Protein AF-L9LUA5-F1 (afdb_monomer)

Foldseek 3Di:
DPPPPPVPPPVDLDQDPPDDLVSNLVSLVVQVVVVVDDPVRNVVLCCQLPVDDPVSVSVSSRVVRPDD

Secondary structure (DSSP, 8-state):
-------------PPPTTS-HHHHHHHHHHHHHHTT--HHHHHHHHHHHTSS-HHHHHHHHHHHHH--

Mean predicted aligned error: 7.2 Å

pLDDT: mean 84.41, std 18.82, range [38.81, 98.06]

Sequence (68 aa):
MLKKVTKQKLKRTYLRKGDHSLVLIASFLTHVKYLGWSDEQIKETLQDARSKDYEYLYETLKRAVEVP

Structure (mmCIF, N/CA/C/O backbone):
data_AF-L9LUA5-F1
#
_entry.id   AF-L9LUA5-F1
#
loop_
_atom_site.group_PDB
_atom_site.id
_atom_site.type_symbol
_atom_site.label_atom_id
_atom_site.label_alt_id
_atom_site.label_comp_id
_atom_site.label_asym_id
_atom_site.label_entity_id
_atom_site.label_seq_id
_atom_site.pdbx_PDB_ins_code
_atom_site.Cartn_x
_atom_site.Cartn_y
_atom_site.Cartn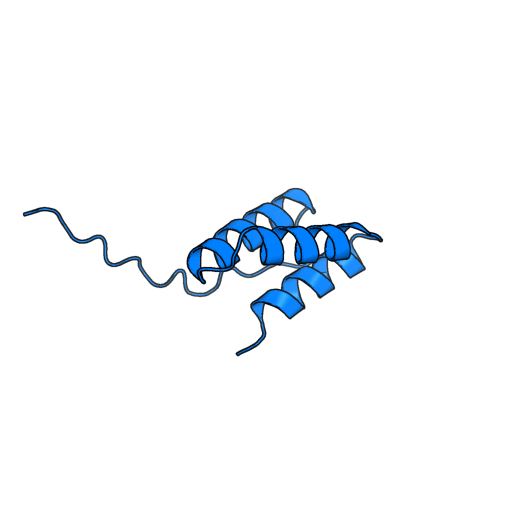_z
_atom_site.occupancy
_atom_site.B_iso_or_equiv
_atom_site.auth_seq_id
_atom_site.auth_comp_id
_atom_site.auth_asym_id
_atom_site.auth_atom_id
_atom_site.pdbx_PDB_model_num
ATOM 1 N N . MET A 1 1 ? -33.198 -8.904 15.315 1.00 38.81 1 MET A N 1
ATOM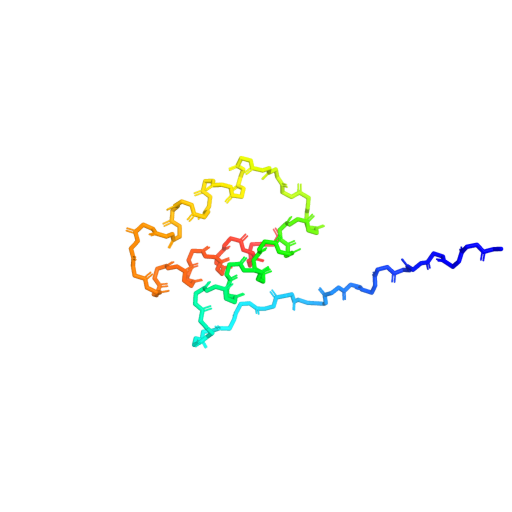 2 C CA . MET A 1 1 ? -31.799 -8.910 15.798 1.00 38.81 1 MET A CA 1
ATOM 3 C C . MET A 1 1 ? -30.869 -8.808 14.598 1.00 38.81 1 MET A C 1
ATOM 5 O O . MET A 1 1 ? -30.751 -9.769 13.849 1.00 38.81 1 MET A O 1
ATOM 9 N N . LEU A 1 2 ? -30.269 -7.640 14.360 1.00 46.72 2 LEU A N 1
ATOM 10 C CA . LEU A 1 2 ? -29.246 -7.487 13.322 1.00 46.72 2 LEU A CA 1
ATOM 11 C C . LEU A 1 2 ? -28.006 -8.257 13.783 1.00 46.72 2 LEU A C 1
ATOM 13 O O . LEU A 1 2 ? -27.426 -7.923 14.816 1.00 46.72 2 LEU A O 1
ATOM 17 N N . LYS A 1 3 ? -27.629 -9.318 13.058 1.00 40.50 3 LYS A N 1
ATOM 18 C CA . LYS A 1 3 ? -26.361 -10.017 13.288 1.00 40.50 3 LYS A CA 1
ATOM 19 C C . LYS A 1 3 ? -25.250 -8.970 13.196 1.00 40.50 3 LYS A C 1
ATOM 21 O O . LYS A 1 3 ? -24.960 -8.485 12.106 1.00 40.50 3 LYS A O 1
ATOM 26 N N . LYS A 1 4 ? -24.631 -8.617 14.330 1.00 48.72 4 LYS A N 1
ATOM 27 C CA . LYS A 1 4 ? -23.307 -7.990 14.330 1.00 48.72 4 LYS A CA 1
ATOM 28 C C . LYS A 1 4 ? -22.417 -8.971 13.583 1.00 48.72 4 LYS A C 1
ATOM 30 O O . LYS A 1 4 ? -22.059 -10.010 14.130 1.00 48.72 4 LYS A O 1
ATOM 35 N N . VAL A 1 5 ? -22.123 -8.672 12.321 1.00 52.12 5 VAL A N 1
ATOM 36 C CA . VAL A 1 5 ? -21.007 -9.291 11.619 1.00 52.12 5 VAL A CA 1
ATOM 37 C C . VAL A 1 5 ? -19.797 -8.871 12.435 1.00 52.12 5 VAL A C 1
ATOM 39 O O . VAL A 1 5 ? -19.300 -7.753 12.309 1.00 52.12 5 VAL A O 1
ATOM 42 N N . THR A 1 6 ? -19.386 -9.718 13.374 1.00 49.00 6 THR A N 1
ATOM 43 C CA . THR A 1 6 ? -18.053 -9.656 13.946 1.00 49.00 6 THR A CA 1
ATOM 44 C C . THR A 1 6 ? -17.146 -9.715 12.736 1.00 49.00 6 THR A C 1
ATOM 46 O O . THR A 1 6 ? -17.062 -10.765 12.104 1.00 49.00 6 THR A O 1
ATOM 49 N N . LYS A 1 7 ? -16.577 -8.564 12.334 1.00 51.34 7 LYS A N 1
ATOM 50 C CA . LYS A 1 7 ? -15.560 -8.497 11.285 1.00 51.34 7 LYS A CA 1
ATOM 51 C C . LYS A 1 7 ? -14.528 -9.536 11.697 1.00 51.34 7 LYS A C 1
ATOM 53 O O . LYS A 1 7 ? -13.773 -9.307 12.642 1.00 51.34 7 LYS A O 1
ATOM 58 N N . GLN A 1 8 ? -14.587 -10.722 11.092 1.00 49.59 8 GLN A N 1
ATOM 59 C CA . GLN A 1 8 ? -13.579 -11.744 11.288 1.00 49.59 8 GLN A CA 1
ATOM 60 C C . GLN A 1 8 ? -12.288 -11.016 10.975 1.00 49.59 8 GLN A C 1
ATOM 62 O O . GLN A 1 8 ? -12.168 -10.492 9.869 1.00 49.59 8 GLN A O 1
ATOM 67 N N . LYS A 1 9 ? -11.412 -10.878 11.984 1.00 49.06 9 LYS A N 1
ATOM 68 C CA . LYS A 1 9 ? -10.066 -10.310 11.849 1.00 49.06 9 LYS A CA 1
ATOM 69 C C . LYS A 1 9 ? -9.552 -10.800 10.504 1.00 49.06 9 LYS A C 1
ATOM 71 O O . LYS A 1 9 ? -9.299 -11.999 10.383 1.00 49.06 9 LYS A O 1
ATOM 76 N N . LEU A 1 10 ? -9.501 -9.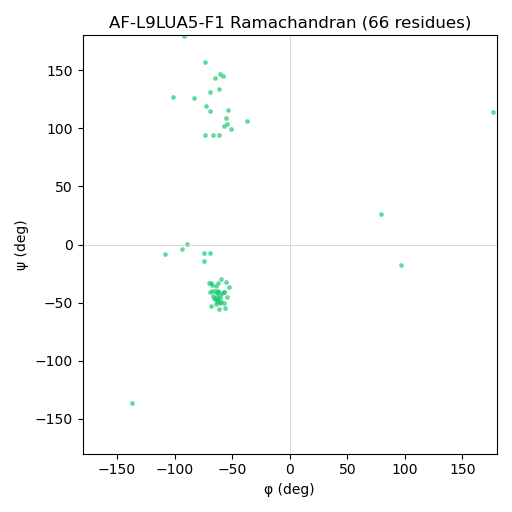922 9.499 1.00 50.16 10 LEU A N 1
ATOM 77 C CA . LEU A 1 10 ? -8.969 -10.271 8.192 1.00 50.16 10 LEU A CA 1
ATOM 78 C C . LEU A 1 10 ? -7.495 -10.498 8.489 1.00 50.16 10 LEU A C 1
ATOM 80 O O . LEU A 1 10 ? -6.751 -9.553 8.734 1.00 50.16 10 LEU A O 1
ATOM 84 N N . LYS A 1 11 ? -7.153 -11.765 8.736 1.00 50.19 11 LYS A N 1
ATOM 85 C CA . LYS A 1 11 ? -6.113 -12.108 9.713 1.00 50.19 11 LYS A CA 1
ATOM 86 C C . LYS A 1 11 ? -4.720 -11.705 9.258 1.00 50.19 11 LYS A C 1
ATOM 88 O O . LYS A 1 11 ? -3.810 -11.820 10.059 1.00 50.19 11 LYS A O 1
ATOM 93 N N . ARG A 1 12 ? -4.573 -11.241 8.020 1.00 55.69 12 ARG A N 1
ATOM 94 C CA . ARG A 1 12 ? -3.469 -10.454 7.471 1.00 55.69 12 ARG A CA 1
ATOM 95 C C . ARG A 1 12 ? -3.792 -10.279 5.986 1.00 55.69 12 ARG A C 1
ATOM 97 O O . ARG A 1 12 ? -3.858 -11.268 5.256 1.00 55.69 12 ARG A O 1
ATOM 104 N N . THR A 1 13 ? -4.056 -9.057 5.533 1.00 60.81 13 THR A N 1
ATOM 105 C CA . THR A 1 13 ? -4.037 -8.780 4.092 1.00 60.81 13 THR A CA 1
ATOM 106 C C . THR A 1 13 ? -2.566 -8.772 3.698 1.00 60.81 13 THR A C 1
ATOM 108 O O . THR A 1 13 ? -1.875 -7.786 3.922 1.00 60.81 13 THR A O 1
ATOM 111 N N . TYR A 1 14 ? -2.045 -9.906 3.236 1.00 72.19 14 TYR A N 1
ATOM 112 C CA . TYR A 1 14 ? -0.630 -10.009 2.893 1.00 72.19 14 TYR A CA 1
ATOM 113 C C . TYR A 1 14 ? -0.394 -9.484 1.483 1.00 72.19 14 TYR A C 1
ATOM 115 O O . TYR A 1 14 ? -1.005 -9.970 0.532 1.00 72.19 14 TYR A O 1
ATOM 123 N N . LEU A 1 15 ? 0.533 -8.542 1.355 1.00 89.19 15 LEU A N 1
ATOM 124 C CA . LEU A 1 15 ? 1.107 -8.157 0.073 1.00 89.19 15 LEU A CA 1
ATOM 125 C C . LEU A 1 15 ? 2.044 -9.275 -0.391 1.00 89.19 15 LEU A C 1
ATOM 127 O O . LEU A 1 15 ? 3.016 -9.602 0.298 1.00 89.19 15 LEU A O 1
ATOM 131 N N . ARG A 1 16 ? 1.759 -9.889 -1.542 1.00 90.25 16 ARG A N 1
ATOM 132 C CA . ARG A 1 16 ? 2.579 -10.982 -2.081 1.00 90.25 16 ARG A CA 1
ATOM 133 C C . ARG A 1 16 ? 3.481 -10.471 -3.191 1.00 90.25 16 ARG A C 1
ATOM 135 O O . ARG A 1 16 ? 3.015 -9.880 -4.160 1.00 90.25 16 ARG A O 1
ATOM 142 N N . LYS A 1 17 ? 4.780 -10.735 -3.061 1.00 91.31 17 LYS A N 1
ATOM 143 C CA . LYS A 1 17 ? 5.739 -10.451 -4.128 1.00 91.31 17 LYS A CA 1
ATOM 144 C C . LYS A 1 17 ? 5.367 -11.272 -5.366 1.00 91.31 17 LYS A C 1
ATOM 146 O O . LYS A 1 17 ? 5.079 -12.459 -5.247 1.00 91.31 17 LYS A O 1
ATOM 151 N N . GLY A 1 18 ? 5.365 -10.638 -6.532 1.00 92.62 18 GLY A N 1
ATOM 152 C CA . GLY A 1 18 ? 4.901 -11.209 -7.798 1.00 92.62 18 GLY A CA 1
ATOM 153 C C . GLY A 1 18 ? 3.455 -10.857 -8.167 1.00 92.62 18 GLY A C 1
ATOM 154 O O . GLY A 1 18 ? 3.107 -10.956 -9.342 1.00 92.62 18 GLY A O 1
ATOM 155 N N . ASP A 1 19 ? 2.624 -10.390 -7.225 1.00 94.19 19 ASP A N 1
ATOM 156 C CA . ASP A 1 19 ? 1.293 -9.875 -7.567 1.00 94.19 19 ASP A CA 1
ATOM 157 C C . ASP A 1 19 ? 1.422 -8.614 -8.427 1.00 94.19 19 ASP A C 1
ATOM 159 O O . ASP A 1 19 ? 2.301 -7.780 -8.201 1.00 94.19 19 ASP A O 1
ATOM 163 N N . HIS A 1 20 ? 0.516 -8.443 -9.391 1.00 96.00 20 HIS A N 1
ATOM 164 C CA . HIS A 1 20 ? 0.474 -7.246 -10.229 1.00 96.00 20 HIS A CA 1
ATOM 165 C C . HIS A 1 20 ? 0.311 -5.976 -9.373 1.00 96.00 20 HIS A C 1
ATOM 167 O O . HIS A 1 20 ? -0.438 -5.978 -8.394 1.00 96.00 20 HIS A O 1
ATOM 173 N N . SER A 1 21 ? 0.929 -4.857 -9.771 1.00 95.88 21 SER A N 1
ATOM 174 C CA . SER A 1 21 ? 0.931 -3.603 -8.992 1.00 95.88 21 SER A CA 1
ATOM 175 C C . SER A 1 21 ? -0.470 -3.132 -8.586 1.00 95.88 21 SER A C 1
ATOM 177 O O . SER A 1 21 ? -0.670 -2.647 -7.476 1.00 95.88 21 SER A O 1
ATOM 179 N N . LEU A 1 22 ? -1.468 -3.323 -9.455 1.00 95.62 22 LEU A N 1
ATOM 180 C CA . LEU A 1 22 ? -2.868 -3.006 -9.146 1.00 95.62 22 LEU A CA 1
ATOM 181 C C . LEU A 1 22 ? -3.419 -3.845 -7.980 1.00 95.62 22 LEU A C 1
ATOM 183 O O . LEU A 1 22 ? -4.127 -3.315 -7.126 1.00 95.62 22 LEU A O 1
ATOM 187 N N . VAL A 1 23 ? -3.077 -5.135 -7.923 1.00 94.81 23 VAL A N 1
ATOM 188 C CA . VAL A 1 23 ? -3.493 -6.051 -6.850 1.00 94.81 23 VAL A CA 1
ATOM 189 C C . VAL A 1 23 ? -2.808 -5.678 -5.536 1.00 94.81 23 VAL A C 1
ATOM 191 O O . VAL A 1 23 ? -3.469 -5.652 -4.496 1.00 94.81 23 VAL A O 1
ATOM 194 N N . LEU A 1 24 ? -1.521 -5.313 -5.585 1.00 95.31 24 LEU A N 1
ATOM 195 C CA . LEU A 1 24 ? -0.783 -4.810 -4.422 1.00 95.31 24 LEU A CA 1
ATOM 196 C C . LEU A 1 24 ? -1.430 -3.542 -3.856 1.00 95.31 24 LEU A C 1
ATOM 198 O O . LEU A 1 24 ? -1.728 -3.484 -2.665 1.00 95.31 24 LEU A O 1
ATOM 202 N N . ILE A 1 25 ? -1.728 -2.559 -4.711 1.00 95.94 25 ILE A N 1
ATOM 203 C CA . ILE A 1 25 ? -2.368 -1.302 -4.297 1.00 95.94 25 ILE A CA 1
ATOM 204 C C . ILE A 1 25 ? -3.766 -1.558 -3.718 1.00 95.94 25 ILE A C 1
ATOM 206 O O . ILE A 1 25 ? -4.092 -1.023 -2.660 1.00 95.94 25 ILE A O 1
ATOM 210 N N . ALA A 1 26 ? -4.593 -2.388 -4.362 1.00 94.69 26 ALA A N 1
ATOM 211 C CA . ALA A 1 26 ? -5.938 -2.701 -3.870 1.00 94.69 26 ALA A CA 1
ATOM 212 C C . ALA A 1 26 ? -5.910 -3.419 -2.508 1.00 94.69 26 ALA A C 1
ATOM 214 O O . ALA A 1 26 ? -6.696 -3.100 -1.608 1.00 94.69 26 ALA A O 1
ATOM 215 N N . SER A 1 27 ? -4.973 -4.354 -2.340 1.00 92.81 27 SER A N 1
ATOM 216 C CA . SER A 1 27 ? -4.759 -5.079 -1.085 1.00 92.81 27 SER A CA 1
ATOM 217 C C . SER A 1 27 ? -4.286 -4.141 0.025 1.00 92.81 27 SER A C 1
ATOM 219 O O . SER A 1 27 ? -4.866 -4.143 1.112 1.00 92.81 27 SER A O 1
ATOM 221 N N . PHE A 1 28 ? -3.301 -3.285 -0.269 1.00 94.00 28 PHE A N 1
ATOM 222 C CA . PHE A 1 28 ? -2.815 -2.250 0.641 1.00 94.00 28 PHE A CA 1
ATOM 223 C C . PHE A 1 28 ? -3.951 -1.325 1.084 1.00 94.00 28 PHE A C 1
ATOM 225 O O . PHE A 1 28 ? -4.220 -1.229 2.277 1.00 94.00 28 PHE A O 1
ATOM 232 N N . LEU A 1 29 ? -4.680 -0.725 0.133 1.00 94.38 29 LEU A N 1
ATOM 233 C CA . LEU A 1 29 ? -5.792 0.194 0.396 1.00 94.38 29 LEU A CA 1
ATOM 234 C C . LEU A 1 29 ? -6.855 -0.422 1.305 1.00 94.38 29 LEU A C 1
ATOM 236 O O . LEU A 1 29 ? -7.322 0.217 2.246 1.00 94.38 29 LEU A O 1
ATOM 240 N N . THR A 1 30 ? -7.230 -1.671 1.034 1.00 91.62 30 THR A N 1
ATOM 241 C CA . THR A 1 30 ? -8.213 -2.394 1.848 1.00 91.62 30 THR A CA 1
ATOM 242 C C . THR A 1 30 ? -7.710 -2.581 3.279 1.00 91.62 30 THR A C 1
ATOM 244 O O . THR A 1 30 ? -8.474 -2.423 4.233 1.00 91.62 30 THR A O 1
ATOM 247 N N . HIS A 1 31 ? -6.424 -2.896 3.438 1.00 89.69 31 HIS A N 1
ATOM 248 C CA . HIS A 1 31 ? -5.805 -3.119 4.736 1.00 89.69 31 HIS A CA 1
ATOM 249 C C . HIS A 1 31 ? -5.702 -1.835 5.566 1.00 89.69 31 HIS A C 1
ATOM 251 O O . HIS A 1 31 ? -6.203 -1.784 6.687 1.00 8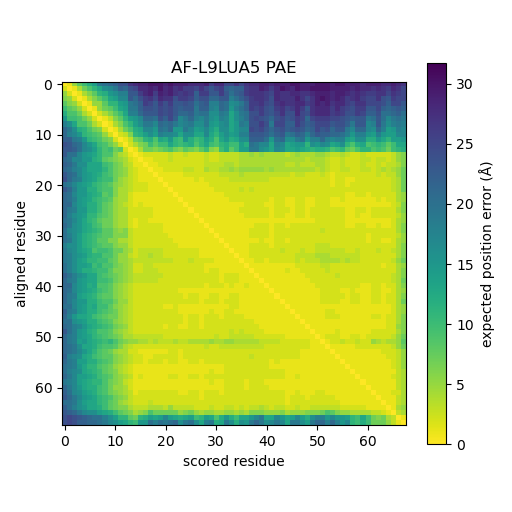9.69 31 HIS A O 1
ATOM 257 N N . VAL A 1 32 ? -5.122 -0.774 5.007 1.00 91.50 32 VAL A N 1
ATOM 258 C CA . VAL A 1 32 ? -4.893 0.485 5.734 1.00 91.50 32 VAL A CA 1
ATOM 259 C C . VAL A 1 32 ? -6.192 1.218 6.069 1.00 91.50 32 VAL A C 1
ATOM 261 O O . VAL A 1 32 ? -6.320 1.767 7.161 1.00 91.50 32 VAL A O 1
ATOM 264 N N . LYS A 1 33 ? -7.220 1.126 5.209 1.00 90.75 33 LYS A N 1
ATOM 265 C CA . LYS A 1 33 ? -8.570 1.615 5.542 1.00 90.75 33 LYS A CA 1
ATOM 266 C C . LYS A 1 33 ? -9.191 0.854 6.708 1.00 90.75 33 LYS A C 1
ATOM 268 O O . LYS A 1 33 ? -9.898 1.444 7.519 1.00 90.75 33 LYS A O 1
ATOM 273 N N . TYR A 1 34 ? -8.933 -0.449 6.816 1.00 87.00 34 TYR A N 1
ATOM 274 C CA . TYR A 1 34 ? -9.367 -1.226 7.976 1.00 87.00 34 TYR A CA 1
ATOM 275 C C . TYR A 1 34 ? -8.619 -0.815 9.254 1.00 87.00 34 TYR A C 1
ATOM 277 O O . TYR A 1 34 ? -9.226 -0.803 10.324 1.00 87.00 34 TYR A O 1
ATOM 285 N N . LEU A 1 35 ? -7.337 -0.453 9.143 1.00 87.75 35 LEU A N 1
ATOM 286 C CA . LEU A 1 35 ? -6.528 0.073 10.247 1.00 87.75 35 LEU A CA 1
ATOM 287 C C . LEU A 1 35 ? -6.858 1.529 10.622 1.00 87.75 35 LEU A C 1
ATOM 289 O O . LEU A 1 35 ? -6.353 2.015 11.627 1.00 87.75 35 LEU A O 1
ATOM 293 N N . GLY A 1 36 ? -7.712 2.212 9.854 1.00 90.31 36 GLY A N 1
ATOM 294 C CA . GLY A 1 36 ? 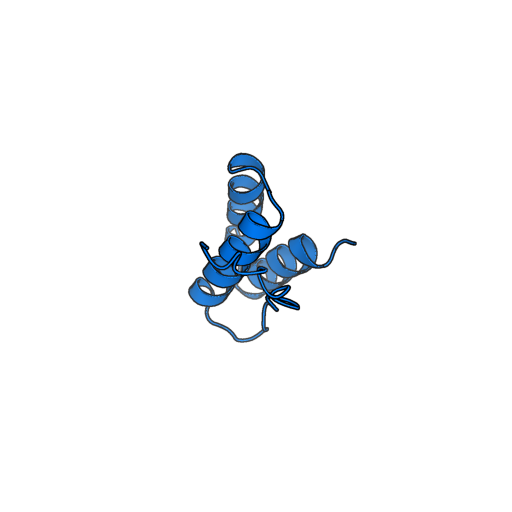-8.134 3.584 10.142 1.00 90.31 36 GLY A CA 1
ATOM 295 C C . GLY A 1 36 ? -7.118 4.653 9.739 1.00 90.31 36 GLY A C 1
ATOM 296 O O . GLY A 1 36 ? -7.112 5.724 10.338 1.00 90.31 36 GLY A O 1
ATOM 297 N N . TRP A 1 37 ? -6.264 4.376 8.750 1.00 94.38 37 TRP A N 1
ATOM 298 C CA . TRP A 1 37 ? -5.359 5.385 8.188 1.00 94.38 37 TRP A CA 1
ATOM 299 C C . TRP A 1 37 ? -6.138 6.554 7.576 1.00 94.38 37 TRP A C 1
ATOM 301 O O . TRP A 1 37 ? -7.216 6.344 7.010 1.00 94.38 37 TRP A O 1
ATOM 311 N N . SER A 1 38 ? -5.579 7.766 7.653 1.00 96.94 38 SER A N 1
ATOM 312 C CA . SER A 1 38 ? -6.159 8.934 6.982 1.00 96.94 38 SER A CA 1
ATOM 313 C C . SER A 1 38 ? -5.930 8.886 5.470 1.00 96.94 38 SER A C 1
ATOM 315 O O . SER A 1 38 ? -4.990 8.250 4.980 1.00 96.94 38 SER A O 1
ATOM 317 N N . ASP A 1 39 ? -6.776 9.586 4.715 1.00 96.50 39 ASP A N 1
ATOM 318 C CA . ASP A 1 39 ? -6.642 9.659 3.260 1.00 96.50 39 ASP A CA 1
ATOM 319 C C . ASP A 1 39 ? -5.318 10.328 2.844 1.00 96.50 39 ASP A C 1
ATOM 321 O O . ASP A 1 39 ? -4.709 9.916 1.855 1.00 96.50 39 ASP A O 1
ATOM 325 N N . GLU A 1 40 ? -4.822 11.298 3.619 1.00 97.94 40 GLU A N 1
ATOM 326 C CA . GLU A 1 40 ? -3.515 11.933 3.414 1.00 97.94 40 GLU A CA 1
ATOM 327 C C . GLU A 1 40 ? -2.370 10.928 3.578 1.00 97.94 40 GLU A C 1
ATOM 329 O O . GLU A 1 40 ? -1.548 10.797 2.672 1.00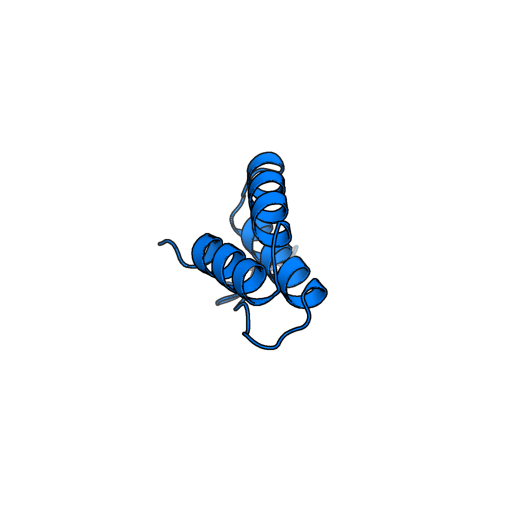 97.94 40 GLU A O 1
ATOM 334 N N . GLN A 1 41 ? -2.361 10.152 4.670 1.00 96.62 41 GLN A N 1
ATOM 335 C CA . GLN A 1 41 ? -1.339 9.125 4.920 1.00 96.62 41 GLN A CA 1
ATOM 336 C C . GLN A 1 41 ? -1.305 8.076 3.801 1.00 96.62 41 GLN A C 1
ATOM 338 O O . GLN A 1 41 ? -0.239 7.665 3.331 1.00 96.62 41 GLN A O 1
ATOM 343 N N . ILE A 1 42 ? -2.486 7.653 3.341 1.00 97.38 42 ILE A N 1
ATOM 344 C CA . ILE A 1 42 ? -2.628 6.721 2.220 1.00 97.38 42 ILE A CA 1
ATOM 345 C C . ILE A 1 42 ? -2.069 7.341 0.936 1.00 97.38 42 ILE A C 1
ATOM 347 O O . ILE A 1 42 ? -1.326 6.684 0.204 1.00 97.38 42 ILE A O 1
ATOM 351 N N . LYS A 1 43 ? -2.424 8.597 0.650 1.00 97.88 43 LYS A N 1
ATOM 352 C CA . LYS A 1 43 ? -2.003 9.304 -0.562 1.00 97.88 43 LYS A CA 1
ATOM 353 C C . LYS A 1 43 ? -0.488 9.478 -0.614 1.00 97.88 43 LYS A C 1
ATOM 355 O O . LYS A 1 43 ? 0.097 9.167 -1.648 1.00 97.88 43 LYS A O 1
ATOM 360 N N . GLU A 1 44 ? 0.132 9.923 0.474 1.00 97.94 44 GLU A N 1
ATOM 361 C CA . GLU A 1 44 ? 1.586 10.100 0.569 1.00 97.94 44 GLU A CA 1
ATOM 362 C C . GLU A 1 44 ? 2.321 8.771 0.362 1.00 97.94 44 GLU A C 1
ATOM 364 O O . GLU A 1 44 ? 3.223 8.680 -0.471 1.00 97.94 44 GLU A O 1
ATOM 369 N N . THR A 1 45 ? 1.862 7.704 1.025 1.00 97.69 45 THR A N 1
ATOM 370 C CA . THR A 1 45 ? 2.467 6.367 0.898 1.00 97.69 45 THR A CA 1
ATOM 371 C C . THR A 1 45 ? 2.351 5.822 -0.526 1.00 97.69 45 THR A C 1
ATOM 373 O O . THR A 1 45 ? 3.303 5.257 -1.060 1.00 97.69 45 THR A O 1
ATOM 376 N N . LEU A 1 46 ? 1.197 6.002 -1.179 1.00 97.69 46 LEU A N 1
ATOM 377 C CA . LEU A 1 46 ? 1.004 5.569 -2.565 1.00 97.69 46 LEU A CA 1
ATOM 378 C C . LEU A 1 46 ? 1.802 6.407 -3.566 1.00 97.69 46 LEU A C 1
ATOM 380 O O . LEU A 1 46 ? 2.217 5.871 -4.594 1.00 97.69 46 LEU A O 1
ATOM 384 N N . GLN A 1 47 ? 1.992 7.701 -3.306 1.00 98.06 47 GLN A N 1
ATOM 385 C CA . GLN A 1 47 ? 2.838 8.556 -4.137 1.00 98.06 47 GLN A CA 1
ATOM 386 C C . GLN A 1 47 ? 4.300 8.121 -4.057 1.00 98.06 47 GLN A C 1
ATOM 388 O O . GLN A 1 47 ? 4.925 7.961 -5.105 1.00 98.06 47 GLN A O 1
ATOM 393 N N . ASP A 1 48 ? 4.811 7.855 -2.852 1.00 97.94 48 ASP A N 1
ATOM 394 C CA . ASP A 1 48 ? 6.156 7.308 -2.674 1.00 97.94 48 ASP A CA 1
ATOM 395 C C . ASP A 1 48 ? 6.277 5.940 -3.355 1.00 97.94 48 ASP A C 1
ATOM 397 O O . ASP A 1 48 ? 7.079 5.785 -4.273 1.00 97.94 48 ASP A O 1
ATOM 401 N N . ALA A 1 49 ? 5.410 4.978 -3.023 1.00 97.38 49 ALA A N 1
ATOM 402 C CA . ALA A 1 49 ? 5.471 3.619 -3.568 1.00 97.38 49 ALA A CA 1
ATOM 403 C C . ALA A 1 49 ? 5.456 3.576 -5.110 1.00 97.38 49 ALA A C 1
ATOM 405 O O . ALA A 1 49 ? 6.070 2.704 -5.715 1.00 97.38 49 ALA A O 1
ATOM 406 N N . ARG A 1 50 ? 4.775 4.521 -5.771 1.00 96.81 50 ARG A N 1
ATOM 407 C CA . ARG A 1 50 ? 4.680 4.589 -7.242 1.00 96.81 50 ARG A CA 1
ATOM 408 C C . ARG A 1 50 ? 5.794 5.396 -7.913 1.00 96.81 50 ARG A C 1
ATOM 410 O O . ARG A 1 50 ? 5.769 5.527 -9.133 1.00 96.81 50 ARG A O 1
ATOM 417 N N . SER A 1 51 ? 6.735 5.954 -7.156 1.00 97.44 51 SER A N 1
ATOM 418 C CA . SER A 1 51 ? 7.763 6.864 -7.682 1.00 97.44 51 SER A CA 1
ATOM 419 C C . SER A 1 51 ? 8.877 6.176 -8.479 1.00 97.44 51 SER A C 1
ATOM 421 O O . SER A 1 51 ? 9.643 6.857 -9.161 1.00 97.44 51 SER A O 1
ATOM 423 N N . LYS A 1 52 ? 8.988 4.844 -8.390 1.00 96.50 52 LYS A N 1
ATOM 424 C CA . LYS A 1 52 ? 10.074 4.056 -8.993 1.00 96.50 52 LYS A CA 1
ATOM 425 C C . LYS A 1 52 ? 9.533 2.787 -9.662 1.00 96.50 52 LYS A C 1
ATOM 427 O O . LYS A 1 52 ? 8.540 2.833 -10.384 1.00 96.50 52 LYS A O 1
ATOM 432 N N . ASP A 1 53 ? 10.213 1.664 -9.462 1.00 97.62 53 ASP A N 1
ATOM 433 C CA . ASP A 1 53 ? 9.896 0.373 -10.053 1.00 97.62 53 ASP A CA 1
ATOM 434 C C . ASP A 1 53 ? 8.980 -0.486 -9.164 1.00 97.62 53 ASP A C 1
ATOM 436 O O . ASP A 1 53 ? 8.549 -0.102 -8.074 1.00 97.62 53 ASP A O 1
ATOM 440 N N . TYR A 1 54 ? 8.664 -1.674 -9.675 1.00 97.12 54 TYR A N 1
ATOM 441 C CA . TYR A 1 54 ? 7.846 -2.664 -8.989 1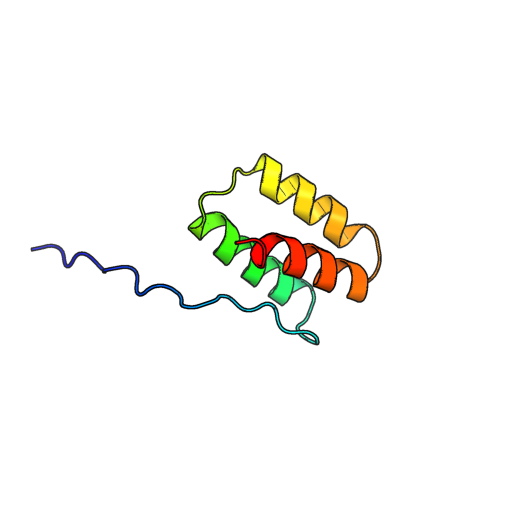.00 97.12 54 TYR A CA 1
ATOM 442 C C . TYR A 1 54 ? 8.405 -3.077 -7.622 1.00 97.12 54 TYR A C 1
ATOM 444 O O . TYR A 1 54 ? 7.636 -3.250 -6.678 1.00 97.12 54 TYR A O 1
ATOM 452 N N . GLU A 1 55 ? 9.722 -3.259 -7.519 1.00 97.44 55 GLU A N 1
ATOM 453 C CA . GLU A 1 55 ? 10.359 -3.720 -6.287 1.00 97.44 55 GLU A CA 1
ATOM 454 C C . GLU A 1 55 ? 10.218 -2.649 -5.205 1.00 97.44 55 GLU A C 1
ATOM 456 O O . GLU A 1 55 ? 9.807 -2.949 -4.086 1.00 97.44 55 GLU A O 1
ATOM 461 N N . TYR A 1 56 ? 10.457 -1.386 -5.566 1.00 97.88 56 TYR A N 1
ATOM 462 C CA . TYR A 1 56 ? 10.235 -0.257 -4.671 1.00 97.88 56 TYR A CA 1
ATOM 463 C C . TYR A 1 56 ? 8.769 -0.149 -4.238 1.00 97.88 56 TYR A C 1
ATOM 465 O O . TYR A 1 56 ? 8.491 0.015 -3.052 1.00 97.88 56 TYR A O 1
ATOM 473 N N . LEU A 1 57 ? 7.824 -0.315 -5.171 1.00 97.69 57 LEU A N 1
ATOM 474 C CA . LEU A 1 57 ? 6.397 -0.338 -4.850 1.00 97.69 57 LEU A CA 1
ATOM 475 C C . LEU A 1 57 ? 6.077 -1.430 -3.830 1.00 97.69 57 LEU A C 1
ATOM 477 O O . LEU A 1 57 ? 5.416 -1.161 -2.828 1.00 97.69 57 LEU A O 1
ATOM 481 N N . TYR A 1 58 ? 6.537 -2.657 -4.069 1.00 96.56 58 TYR A N 1
ATOM 482 C CA . TYR A 1 58 ? 6.284 -3.780 -3.173 1.00 96.56 58 TYR A CA 1
ATOM 483 C C . TYR A 1 58 ? 6.856 -3.530 -1.772 1.00 96.56 58 TYR A C 1
ATOM 485 O O . TYR A 1 58 ? 6.130 -3.662 -0.785 1.00 96.56 58 TYR A O 1
ATOM 493 N N . GLU A 1 59 ? 8.123 -3.127 -1.681 1.00 95.94 59 GLU A N 1
ATOM 494 C CA . GLU A 1 59 ? 8.814 -2.930 -0.405 1.00 95.94 59 GLU A CA 1
ATOM 495 C C . GLU A 1 59 ? 8.253 -1.747 0.393 1.00 95.94 59 GLU A C 1
ATOM 497 O O . GLU A 1 59 ? 8.063 -1.869 1.606 1.00 95.94 59 GLU A O 1
ATOM 502 N N . THR A 1 60 ? 7.912 -0.629 -0.259 1.00 96.88 60 THR A N 1
ATOM 503 C CA . THR A 1 60 ? 7.277 0.514 0.417 1.00 96.88 60 THR A CA 1
ATOM 504 C C . THR A 1 60 ? 5.918 0.121 0.993 1.00 96.88 60 THR A C 1
ATOM 506 O O . THR A 1 60 ? 5.659 0.363 2.175 1.00 96.88 60 THR A O 1
ATOM 509 N N . LEU A 1 61 ? 5.057 -0.537 0.203 1.00 95.56 61 LEU A N 1
ATOM 510 C CA . LEU A 1 61 ? 3.736 -0.960 0.680 1.00 95.56 61 LEU A CA 1
ATOM 511 C C . LEU A 1 61 ? 3.837 -2.011 1.793 1.00 95.56 61 LEU A C 1
ATOM 513 O O . LEU A 1 61 ? 3.072 -1.953 2.753 1.00 95.56 61 LEU A O 1
ATOM 517 N N . LYS A 1 62 ? 4.775 -2.960 1.684 1.00 93.38 62 LYS A N 1
ATOM 518 C CA . LYS A 1 62 ? 5.014 -3.998 2.693 1.00 93.38 62 LYS A CA 1
ATOM 519 C C . LYS A 1 62 ? 5.481 -3.397 4.010 1.00 93.38 62 LYS A C 1
ATOM 521 O O . LYS A 1 62 ? 4.876 -3.656 5.047 1.00 93.38 62 LYS A O 1
ATOM 526 N N . ARG A 1 63 ? 6.505 -2.541 3.965 1.00 92.94 63 ARG A N 1
ATOM 527 C CA . ARG A 1 63 ? 7.030 -1.866 5.154 1.00 92.94 63 ARG A CA 1
ATOM 528 C C . ARG A 1 63 ? 5.946 -1.066 5.862 1.00 92.94 63 ARG A C 1
ATOM 530 O O . ARG A 1 63 ? 5.876 -1.120 7.080 1.00 92.94 63 ARG A O 1
ATOM 537 N N . ALA A 1 64 ? 5.091 -0.375 5.111 1.00 92.31 64 ALA A N 1
ATOM 538 C CA . ALA A 1 64 ? 4.007 0.435 5.657 1.00 92.31 64 ALA A CA 1
ATOM 539 C C . ALA A 1 64 ? 2.993 -0.366 6.501 1.00 92.31 64 ALA A C 1
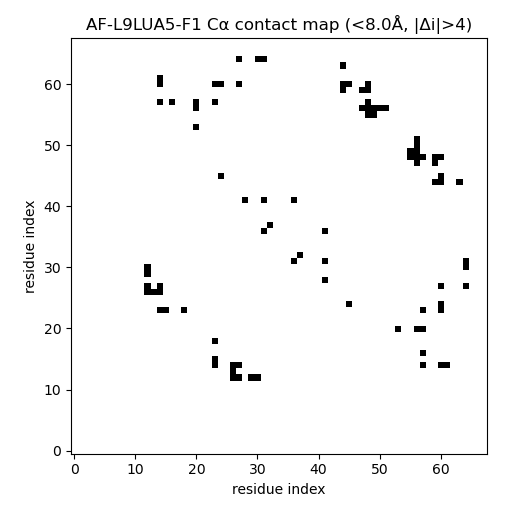ATOM 541 O O . ALA A 1 64 ? 2.415 0.189 7.430 1.00 92.31 64 ALA A O 1
ATOM 542 N N . VAL A 1 65 ? 2.779 -1.654 6.205 1.00 88.25 65 VAL A N 1
ATOM 543 C CA . VAL A 1 65 ? 1.760 -2.489 6.878 1.00 88.25 65 VAL A CA 1
ATOM 544 C C . VAL A 1 65 ? 2.334 -3.549 7.824 1.00 88.25 65 VAL A C 1
ATOM 546 O O . VAL A 1 65 ? 1.574 -4.207 8.529 1.00 88.25 65 VAL A O 1
ATOM 549 N N . GLU A 1 66 ? 3.655 -3.739 7.841 1.00 83.50 66 GLU A N 1
ATOM 550 C CA . GLU A 1 66 ? 4.342 -4.683 8.737 1.00 83.50 66 GLU A CA 1
ATOM 551 C C . GLU A 1 66 ? 4.843 -4.042 10.045 1.00 83.50 66 GLU A C 1
ATOM 553 O O . GLU A 1 66 ? 5.344 -4.760 10.913 1.00 83.50 66 GLU A O 1
ATOM 558 N N . VAL A 1 67 ? 4.698 -2.722 10.220 1.00 61.62 67 VAL A N 1
ATOM 559 C CA . VAL A 1 67 ? 5.046 -2.050 11.485 1.00 61.62 67 VAL A CA 1
ATOM 560 C C . VAL A 1 67 ? 4.045 -2.462 12.586 1.00 61.62 67 VAL A C 1
ATOM 562 O O . VAL A 1 67 ? 2.842 -2.443 12.318 1.00 61.62 67 VAL A O 1
ATOM 565 N N . PRO A 1 68 ? 4.518 -2.872 13.783 1.00 49.28 68 PRO A N 1
ATOM 566 C CA . PRO A 1 68 ? 3.674 -3.316 14.899 1.00 49.28 68 PRO A CA 1
ATOM 567 C C . PRO A 1 68 ? 2.726 -2.246 15.452 1.00 49.28 68 PRO A C 1
ATOM 569 O O . PRO A 1 68 ? 3.094 -1.050 15.440 1.00 49.28 68 PRO A O 1
#

Radius of gyration: 13.48 Å; Cα contacts (8 Å, |Δi|>4): 45; chains: 1; bounding box: 42×24×26 Å

Solvent-accessible surfac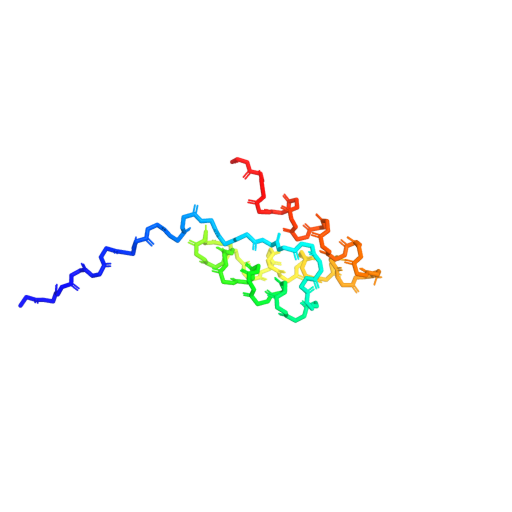e area (backbone atoms only — not comparable to full-atom values): 4309 Å² total; per-residue (Å²): 132,83,78,78,75,72,76,67,72,72,88,66,77,74,76,59,90,87,56,55,69,69,57,44,52,53,46,48,53,57,43,43,56,72,73,64,60,51,72,66,62,51,48,53,52,51,54,58,23,63,71,67,52,71,66,52,25,51,51,47,55,45,56,73,70,68,63,132